Protein AF-A0A401PTW8-F1 (afdb_monomer_lite)

InterPro domains:
  IPR012461 Scaffolding anchor of CK1 domain [PF07894] (1-91)
  IPR050944 Family with sequence similarity 83 (FAM83) [PTHR16181] (1-91)

Organism: Scyliorhinus torazame (NCBI:txid75743)

Radius of gyration: 15.25 Å; chains: 1; bounding box: 41×21×43 Å

Structure (mmCIF, N/CA/C/O backbone):
data_AF-A0A401PTW8-F1
#
_entry.id   AF-A0A401PTW8-F1
#
loop_
_atom_site.group_PDB
_atom_site.id
_atom_site.type_symbol
_atom_site.label_atom_id
_atom_site.label_alt_id
_atom_site.label_comp_id
_atom_site.label_asym_id
_atom_site.label_entity_id
_atom_site.label_seq_id
_atom_site.pdbx_PDB_ins_code
_atom_site.Cartn_x
_atom_site.Cartn_y
_atom_site.Cartn_z
_atom_site.occupancy
_atom_site.B_iso_or_equiv
_atom_site.auth_seq_id
_atom_site.auth_comp_id
_atom_site.auth_asym_id
_atom_site.auth_atom_id
_atom_site.pdbx_PDB_model_num
ATOM 1 N N . MET A 1 1 ? 2.312 3.319 -12.611 1.00 59.72 1 MET A N 1
ATOM 2 C CA . MET A 1 1 ? 1.194 3.604 -11.674 1.00 59.72 1 MET A CA 1
ATOM 3 C C . MET A 1 1 ? 1.410 5.015 -11.159 1.00 59.72 1 MET A C 1
ATOM 5 O O . MET A 1 1 ? 2.568 5.404 -11.075 1.00 59.72 1 MET A O 1
ATOM 9 N N . ASP A 1 2 ? 0.371 5.779 -10.824 1.00 70.12 2 ASP A N 1
ATOM 10 C CA . ASP A 1 2 ? 0.598 7.026 -10.077 1.00 70.12 2 ASP A CA 1
ATOM 11 C C . ASP A 1 2 ? 1.113 6.697 -8.664 1.00 70.12 2 ASP A C 1
ATOM 13 O O . ASP A 1 2 ? 0.994 5.561 -8.189 1.00 70.12 2 ASP A O 1
ATOM 17 N N . GLU A 1 3 ? 1.754 7.662 -8.015 1.00 86.75 3 GLU A N 1
ATOM 18 C CA . GLU A 1 3 ? 2.297 7.499 -6.669 1.00 86.75 3 GLU A CA 1
ATOM 19 C C . GLU A 1 3 ? 1.143 7.362 -5.660 1.00 86.75 3 GLU A C 1
ATOM 21 O O . GLU A 1 3 ? 0.272 8.225 -5.590 1.00 86.75 3 GLU A O 1
ATOM 26 N N . PHE A 1 4 ? 1.110 6.291 -4.856 1.00 91.56 4 PHE A N 1
ATOM 27 C CA . PHE A 1 4 ? 0.142 6.199 -3.756 1.00 91.56 4 PHE A CA 1
ATOM 28 C C . PHE A 1 4 ? 0.635 7.056 -2.582 1.00 91.56 4 PHE A C 1
ATOM 30 O O . PHE A 1 4 ? 1.355 6.577 -1.704 1.00 91.56 4 PHE A O 1
ATOM 37 N N . THR A 1 5 ? 0.253 8.333 -2.604 1.00 94.12 5 THR A N 1
ATOM 38 C CA . THR A 1 5 ? 0.670 9.364 -1.636 1.00 94.12 5 THR A CA 1
ATOM 39 C C . THR A 1 5 ? -0.494 10.137 -1.008 1.00 94.12 5 THR A C 1
ATOM 41 O O . THR A 1 5 ? -0.258 11.018 -0.180 1.00 94.12 5 THR A O 1
ATOM 44 N N . ASP A 1 6 ? -1.742 9.808 -1.359 1.00 94.19 6 ASP A N 1
ATOM 45 C CA . ASP A 1 6 ? -2.929 10.389 -0.726 1.00 94.19 6 ASP A CA 1
ATOM 46 C C . ASP A 1 6 ? -3.104 9.842 0.698 1.00 94.19 6 ASP A C 1
ATOM 48 O O . ASP A 1 6 ? -3.453 8.674 0.909 1.00 94.19 6 ASP A O 1
ATOM 52 N N . GLN A 1 7 ? -2.855 10.714 1.676 1.00 94.38 7 GLN A N 1
ATOM 53 C CA . GLN A 1 7 ? -2.965 10.392 3.095 1.00 94.38 7 GLN A CA 1
ATOM 54 C C . GLN A 1 7 ? -4.399 10.054 3.500 1.00 94.38 7 GLN A C 1
ATOM 56 O O . GLN A 1 7 ? -4.579 9.117 4.270 1.00 94.38 7 GLN A O 1
ATOM 61 N N . ASN A 1 8 ? -5.413 10.728 2.946 1.00 94.69 8 ASN A N 1
ATOM 62 C CA . ASN A 1 8 ? -6.807 10.505 3.338 1.00 94.69 8 ASN A CA 1
ATOM 63 C C . ASN A 1 8 ? -7.265 9.100 2.930 1.00 94.69 8 ASN A C 1
ATOM 65 O O . ASN A 1 8 ? -7.854 8.375 3.728 1.00 94.69 8 ASN A O 1
ATOM 69 N N . ILE A 1 9 ? -6.913 8.670 1.711 1.00 94.44 9 ILE A N 1
ATOM 70 C CA . ILE A 1 9 ? -7.215 7.308 1.244 1.00 94.44 9 ILE A CA 1
ATOM 71 C C . ILE A 1 9 ? -6.531 6.275 2.148 1.00 94.44 9 ILE A C 1
ATOM 73 O O . ILE A 1 9 ? -7.117 5.246 2.488 1.00 94.44 9 ILE A O 1
ATOM 77 N N . PHE A 1 10 ? -5.282 6.521 2.546 1.00 95.38 10 PHE A N 1
ATOM 78 C CA . PHE A 1 10 ? -4.564 5.593 3.413 1.00 95.38 10 PHE A CA 1
ATOM 79 C C . PHE A 1 10 ? -5.110 5.573 4.852 1.00 95.38 10 PHE A C 1
ATOM 81 O O . PHE A 1 10 ? -5.165 4.506 5.472 1.00 95.38 10 PHE A O 1
ATOM 88 N N . GLU A 1 11 ? -5.572 6.708 5.376 1.00 94.69 11 GLU A N 1
ATOM 89 C CA . GLU A 1 11 ? -6.279 6.792 6.660 1.00 94.69 11 GLU A CA 1
ATOM 90 C C . GLU A 1 11 ? -7.569 5.970 6.638 1.00 94.69 11 GLU A C 1
ATOM 92 O O . GLU A 1 11 ? -7.760 5.132 7.518 1.00 94.69 11 GLU A O 1
ATOM 97 N N . ASP A 1 12 ? -8.386 6.086 5.589 1.00 95.19 12 ASP A N 1
ATOM 98 C CA . ASP A 1 12 ? -9.613 5.292 5.446 1.00 95.19 12 ASP A CA 1
ATOM 99 C C . ASP A 1 12 ? -9.323 3.778 5.443 1.00 95.19 12 ASP A C 1
ATOM 101 O O . ASP A 1 12 ? -10.014 2.985 6.097 1.00 95.19 12 ASP A O 1
ATOM 105 N N . LEU A 1 13 ? -8.263 3.354 4.742 1.00 95.62 13 LEU A N 1
ATOM 106 C CA . LEU A 1 13 ? -7.842 1.949 4.698 1.00 95.62 13 LEU A CA 1
ATOM 107 C C . LEU A 1 13 ? -7.325 1.450 6.052 1.00 95.62 13 LEU A C 1
ATOM 109 O O . LEU A 1 13 ? -7.647 0.333 6.470 1.00 95.62 13 LEU A O 1
ATOM 113 N N . THR A 1 14 ? -6.516 2.250 6.745 1.00 94.94 14 THR A N 1
ATOM 114 C CA . THR A 1 14 ? -5.986 1.882 8.065 1.00 94.94 14 THR A CA 1
ATOM 115 C C . THR A 1 14 ? -7.074 1.912 9.136 1.00 94.94 14 THR A C 1
ATOM 117 O O . THR A 1 14 ? -7.081 1.046 10.013 1.00 94.94 14 THR A O 1
ATOM 120 N N . GLU A 1 15 ? -8.062 2.802 9.036 1.00 94.50 15 GLU A N 1
ATOM 121 C CA . GLU A 1 15 ? -9.244 2.792 9.895 1.00 94.50 15 GLU A CA 1
ATOM 122 C C . GLU A 1 15 ? -10.076 1.521 9.675 1.00 94.50 15 GLU A C 1
ATOM 124 O O . GLU A 1 15 ? -10.471 0.863 10.646 1.00 94.50 15 GLU A O 1
ATOM 129 N N . ALA A 1 16 ? -10.296 1.121 8.419 1.00 95.19 16 ALA A N 1
ATOM 130 C CA . ALA A 1 16 ? -10.966 -0.135 8.087 1.00 95.19 16 ALA A CA 1
ATOM 131 C C . ALA A 1 16 ? -10.217 -1.354 8.665 1.00 95.19 16 ALA A C 1
ATOM 133 O O . ALA A 1 16 ? -10.841 -2.237 9.269 1.00 95.19 16 ALA A O 1
ATOM 134 N N . CYS A 1 17 ? -8.884 -1.370 8.566 1.00 95.19 17 CYS A N 1
ATOM 135 C CA . CYS A 1 17 ? -8.034 -2.395 9.179 1.00 95.19 17 CYS A CA 1
ATO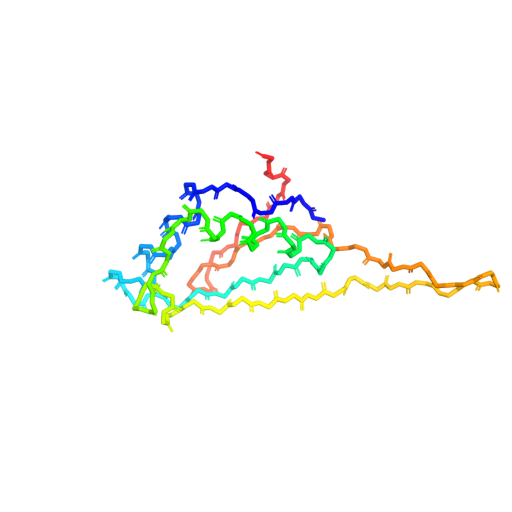M 136 C C . CYS A 1 17 ? -8.168 -2.417 10.705 1.00 95.19 17 CYS A C 1
ATOM 138 O O . CYS A 1 17 ? -8.355 -3.475 11.304 1.00 95.19 17 CYS A O 1
ATOM 140 N N . TYR A 1 18 ? -8.065 -1.255 11.348 1.00 94.38 18 TYR A N 1
ATOM 141 C CA . TYR A 1 18 ? -7.959 -1.152 12.798 1.00 94.38 18 TYR A CA 1
ATOM 142 C C . TYR A 1 18 ? -9.308 -1.321 13.502 1.00 94.38 18 TYR A C 1
ATOM 144 O O . TYR A 1 18 ? -9.446 -2.157 14.398 1.00 94.38 18 TYR A O 1
ATOM 152 N N . ARG A 1 19 ? -10.323 -0.550 13.093 1.00 95.06 19 ARG A N 1
ATOM 153 C CA . ARG A 1 19 ? -11.634 -0.523 13.761 1.00 95.06 19 ARG A CA 1
ATOM 154 C C . ARG A 1 19 ? -12.513 -1.700 13.363 1.00 95.06 19 ARG A C 1
ATOM 156 O O . ARG A 1 19 ? -13.221 -2.241 14.207 1.00 95.06 19 ARG A O 1
ATOM 163 N N . ARG A 1 20 ? -12.479 -2.091 12.085 1.00 95.12 20 ARG A N 1
ATOM 164 C CA . ARG A 1 20 ? -13.383 -3.112 11.522 1.00 95.12 20 ARG A CA 1
ATOM 165 C C . ARG A 1 20 ? -12.703 -4.459 11.287 1.00 95.12 20 ARG A C 1
ATOM 167 O O . ARG A 1 20 ? -13.396 -5.424 10.985 1.00 95.12 20 ARG A O 1
ATOM 174 N N . ARG A 1 21 ? -11.376 -4.546 11.465 1.00 94.81 21 ARG A N 1
ATOM 175 C CA . ARG A 1 21 ? -10.573 -5.761 11.221 1.00 94.81 21 ARG A CA 1
ATOM 176 C C . ARG A 1 21 ? -10.717 -6.288 9.792 1.00 94.81 21 ARG A C 1
ATOM 178 O O . ARG A 1 21 ? -10.646 -7.494 9.56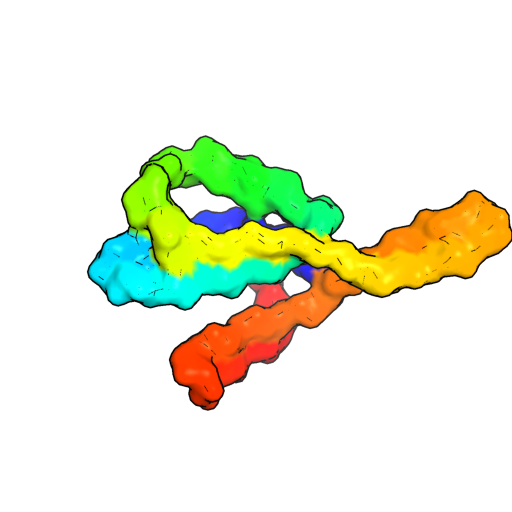8 1.00 94.81 21 ARG A O 1
ATOM 185 N N . ILE A 1 22 ? -10.925 -5.381 8.837 1.00 96.00 22 ILE A N 1
ATOM 186 C CA . ILE A 1 22 ? -11.002 -5.717 7.415 1.00 96.00 22 ILE A CA 1
ATOM 187 C C . ILE A 1 22 ? -9.573 -5.982 6.921 1.00 96.00 22 ILE A C 1
ATOM 189 O O . ILE A 1 22 ? -8.727 -5.096 7.053 1.00 96.00 22 ILE A O 1
ATOM 193 N N . PRO A 1 23 ? -9.265 -7.172 6.373 1.00 96.62 23 PRO A N 1
ATOM 194 C CA . PRO A 1 23 ? -7.965 -7.430 5.771 1.00 96.62 23 PRO A CA 1
ATOM 195 C C . PRO A 1 23 ? -7.793 -6.588 4.507 1.00 96.62 23 PRO A C 1
ATOM 197 O O . PRO A 1 23 ? -8.583 -6.706 3.572 1.00 96.62 23 PRO A O 1
ATOM 200 N N . VAL A 1 24 ? -6.746 -5.769 4.460 1.00 97.31 24 VAL A N 1
ATOM 201 C CA . VAL A 1 24 ? -6.425 -4.937 3.295 1.00 97.31 24 VAL A CA 1
ATOM 202 C C . VAL A 1 24 ? -5.115 -5.409 2.684 1.00 97.31 24 VAL A C 1
ATOM 204 O O . VAL A 1 24 ? -4.102 -5.571 3.373 1.00 97.31 24 VAL A O 1
ATOM 207 N N . TYR A 1 25 ? -5.134 -5.619 1.369 1.00 97.12 25 TYR A N 1
ATOM 208 C CA . TYR A 1 25 ? -3.966 -6.001 0.589 1.00 97.12 25 TYR A CA 1
ATOM 209 C C . TYR A 1 25 ? -3.671 -4.932 -0.459 1.00 97.12 25 TYR A C 1
ATOM 211 O O . TYR A 1 25 ? -4.515 -4.641 -1.303 1.00 97.12 25 TYR A O 1
ATOM 219 N N . ILE A 1 26 ? -2.474 -4.352 -0.408 1.00 95.50 26 ILE A N 1
ATOM 220 C CA . ILE A 1 26 ? -2.026 -3.311 -1.333 1.00 95.50 26 ILE A CA 1
ATOM 221 C C . ILE A 1 26 ? -0.885 -3.875 -2.176 1.00 95.50 26 ILE A C 1
ATOM 223 O O . ILE A 1 26 ? 0.103 -4.390 -1.645 1.00 95.50 26 ILE A O 1
ATOM 227 N N . ILE A 1 27 ? -1.022 -3.756 -3.494 1.00 94.12 27 ILE A N 1
ATOM 228 C CA . ILE A 1 27 ? 0.013 -4.104 -4.466 1.00 94.12 27 ILE A CA 1
ATOM 229 C C . ILE A 1 27 ? 0.464 -2.815 -5.144 1.00 94.12 27 ILE A C 1
ATOM 231 O O . ILE A 1 27 ? -0.338 -2.140 -5.784 1.00 94.12 27 ILE A O 1
ATOM 235 N N . LEU A 1 28 ? 1.741 -2.480 -4.982 1.00 93.31 28 LEU A N 1
ATOM 236 C CA . LEU A 1 28 ? 2.347 -1.268 -5.522 1.00 93.31 28 LEU A CA 1
ATOM 237 C C . LEU A 1 28 ? 3.358 -1.595 -6.612 1.00 93.31 28 LEU A C 1
ATOM 239 O O . LEU A 1 28 ? 3.988 -2.655 -6.608 1.00 93.31 28 LEU A O 1
ATOM 243 N N . ASP A 1 29 ? 3.564 -0.634 -7.503 1.00 91.12 29 ASP A N 1
ATOM 244 C CA . ASP A 1 29 ? 4.725 -0.646 -8.378 1.00 91.12 29 ASP A CA 1
ATOM 245 C C . ASP A 1 29 ? 6.010 -0.422 -7.569 1.00 91.12 29 ASP A C 1
ATOM 247 O O . ASP A 1 29 ? 6.091 0.471 -6.720 1.00 91.12 29 ASP A O 1
ATOM 251 N N . GLU A 1 30 ? 7.023 -1.250 -7.816 1.00 90.19 30 GLU A N 1
ATOM 252 C CA . GLU A 1 30 ? 8.299 -1.178 -7.104 1.00 90.19 30 GLU A CA 1
ATOM 253 C C . GLU A 1 30 ? 9.012 0.171 -7.293 1.00 90.19 30 GLU A C 1
ATOM 255 O O . GLU A 1 30 ? 9.644 0.652 -6.352 1.00 90.19 30 GLU A O 1
ATOM 260 N N . GLY A 1 31 ? 8.881 0.815 -8.459 1.00 88.38 31 GLY A N 1
ATOM 261 C CA . GLY A 1 31 ? 9.460 2.136 -8.722 1.00 88.38 31 GLY A CA 1
ATOM 262 C C . GLY A 1 31 ? 8.882 3.239 -7.830 1.00 88.38 31 GLY A C 1
ATOM 263 O O . GLY A 1 31 ? 9.579 4.201 -7.498 1.00 88.38 31 GLY A O 1
ATOM 264 N N . ASN A 1 32 ? 7.648 3.052 -7.356 1.00 88.75 32 ASN A N 1
ATOM 265 C CA . ASN A 1 32 ? 6.911 4.046 -6.576 1.00 88.75 32 ASN A CA 1
ATOM 266 C C . ASN A 1 32 ? 6.858 3.750 -5.072 1.00 88.75 32 ASN A C 1
ATOM 268 O O . ASN A 1 32 ? 6.351 4.567 -4.301 1.00 88.75 32 ASN A O 1
ATOM 272 N N . LEU A 1 33 ? 7.403 2.614 -4.624 1.00 92.12 33 LEU A N 1
ATOM 273 C CA . LEU A 1 33 ? 7.340 2.192 -3.221 1.00 92.12 33 LEU A CA 1
ATOM 274 C C . LEU A 1 33 ? 7.951 3.228 -2.262 1.00 92.12 33 LEU A C 1
ATOM 276 O O . LEU A 1 33 ? 7.464 3.406 -1.145 1.00 92.12 33 LEU A O 1
ATOM 280 N N . LYS A 1 34 ? 9.003 3.933 -2.695 1.00 94.25 34 LYS A N 1
ATOM 281 C CA . LYS A 1 34 ? 9.687 4.942 -1.872 1.00 94.25 34 LYS A CA 1
ATOM 282 C C . LYS A 1 34 ? 8.740 6.054 -1.401 1.00 94.25 34 LYS A C 1
ATOM 284 O O . LYS A 1 34 ? 8.778 6.407 -0.227 1.00 94.25 34 LYS A O 1
ATOM 289 N N . TYR A 1 35 ? 7.849 6.531 -2.270 1.00 94.25 35 TYR A N 1
ATOM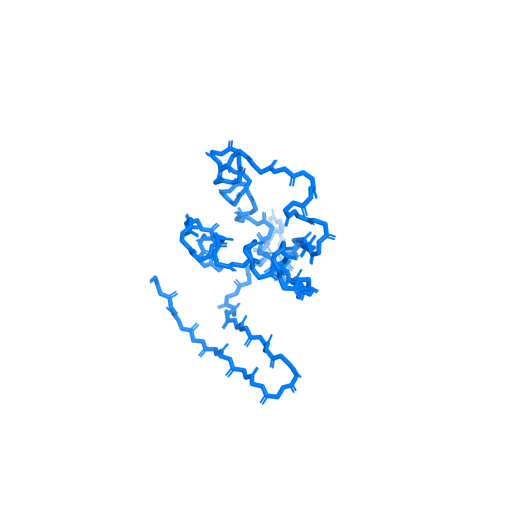 290 C CA . TYR A 1 35 ? 6.930 7.631 -1.968 1.00 94.25 35 TYR A CA 1
ATOM 291 C C . TYR A 1 35 ? 5.859 7.209 -0.960 1.00 94.25 35 TYR A C 1
ATOM 293 O O . TYR A 1 35 ? 5.576 7.926 -0.000 1.00 94.25 35 TYR A O 1
ATOM 301 N N . PHE A 1 36 ? 5.337 5.991 -1.113 1.00 94.88 36 PHE A N 1
ATOM 302 C CA . PHE A 1 36 ? 4.413 5.397 -0.150 1.00 94.88 36 PHE A CA 1
ATOM 303 C C . PHE A 1 36 ? 5.046 5.272 1.247 1.00 94.88 36 PHE A C 1
ATOM 305 O O . PHE A 1 36 ? 4.424 5.607 2.256 1.00 94.88 36 PHE A O 1
ATOM 312 N N . LEU A 1 37 ? 6.307 4.833 1.326 1.00 94.00 37 LEU A N 1
ATOM 313 C CA . LEU A 1 37 ? 7.019 4.722 2.603 1.00 94.00 37 LEU A CA 1
ATOM 314 C C . LEU A 1 37 ? 7.294 6.090 3.240 1.00 94.00 37 LEU A C 1
ATOM 316 O O . LEU A 1 37 ? 7.227 6.215 4.462 1.00 94.00 37 LEU A O 1
ATOM 320 N N . GLU A 1 38 ? 7.596 7.116 2.445 1.00 95.06 38 GLU A N 1
ATOM 321 C CA . GLU A 1 38 ? 7.733 8.492 2.937 1.00 95.06 38 GLU A CA 1
ATOM 322 C C . GLU A 1 38 ? 6.422 9.037 3.503 1.00 95.06 38 GLU A C 1
ATOM 324 O O . GLU A 1 38 ? 6.439 9.674 4.556 1.00 95.06 38 GLU A O 1
ATOM 329 N N . MET A 1 39 ? 5.293 8.753 2.851 1.00 95.44 39 MET A N 1
ATOM 330 C CA . MET A 1 39 ? 3.968 9.067 3.380 1.00 95.44 39 MET A CA 1
ATOM 331 C C . MET A 1 39 ? 3.734 8.350 4.717 1.00 95.44 39 MET A C 1
ATOM 333 O O . MET A 1 39 ? 3.437 9.008 5.710 1.00 95.44 39 MET A O 1
ATOM 337 N N . CYS A 1 40 ? 3.966 7.034 4.784 1.00 93.81 40 CYS A N 1
ATOM 338 C CA . CYS A 1 40 ? 3.780 6.244 6.008 1.00 93.81 40 CYS A CA 1
ATOM 339 C C . CYS A 1 40 ? 4.607 6.771 7.190 1.00 93.81 40 CYS A C 1
ATOM 341 O O . CYS A 1 40 ? 4.116 6.821 8.316 1.00 93.81 40 CYS A O 1
ATOM 343 N N . LYS A 1 41 ? 5.854 7.197 6.943 1.00 92.75 41 LYS A N 1
ATOM 344 C CA . LYS A 1 41 ? 6.725 7.784 7.977 1.00 92.75 41 LYS A CA 1
ATOM 345 C C . LYS A 1 41 ? 6.142 9.0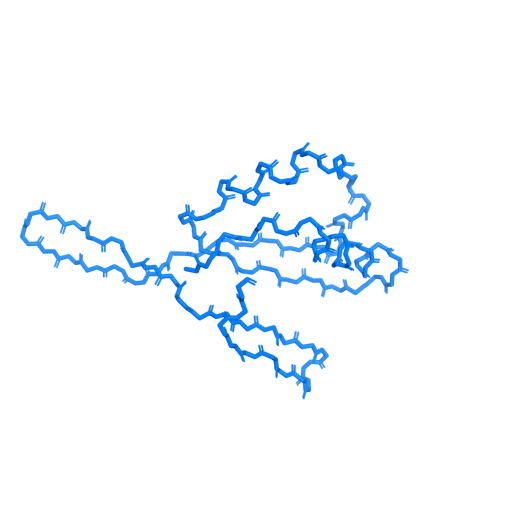58 8.593 1.00 92.75 41 LYS A C 1
ATOM 347 O O . LYS A 1 41 ? 6.426 9.335 9.752 1.00 92.75 41 LYS A O 1
ATOM 352 N N . LYS A 1 42 ? 5.349 9.822 7.837 1.00 93.69 42 LYS A N 1
ATOM 353 C CA . LYS A 1 42 ? 4.705 11.058 8.309 1.00 93.69 42 LYS A CA 1
ATOM 354 C C . LYS A 1 42 ? 3.421 10.803 9.107 1.00 93.69 42 LYS A C 1
ATOM 356 O O . LYS A 1 42 ? 2.960 11.716 9.773 1.00 93.69 42 LYS A O 1
ATOM 361 N N . MET A 1 43 ? 2.849 9.599 9.032 1.00 91.06 43 MET A N 1
ATOM 362 C CA . MET A 1 43 ? 1.516 9.280 9.570 1.00 91.06 43 MET A CA 1
ATOM 363 C C . MET A 1 43 ? 1.535 8.592 10.946 1.00 91.06 43 MET A C 1
ATOM 365 O O . MET A 1 43 ? 0.501 8.105 11.386 1.00 91.06 43 MET A O 1
ATOM 369 N N . GLU A 1 44 ? 2.694 8.513 11.613 1.00 87.75 44 GLU A N 1
ATOM 370 C CA . GLU A 1 44 ? 2.842 7.960 12.978 1.00 87.75 44 GLU A CA 1
ATOM 371 C C . GLU A 1 44 ? 2.115 6.611 13.202 1.00 87.75 44 GLU A C 1
ATOM 373 O O . GLU A 1 44 ? 1.453 6.376 14.214 1.00 87.75 44 GLU A O 1
ATOM 378 N N . LEU A 1 45 ? 2.233 5.694 12.236 1.00 90.44 45 LEU A N 1
ATOM 379 C CA . LEU A 1 45 ? 1.508 4.421 12.242 1.00 90.44 45 LEU A CA 1
ATOM 380 C C . LEU A 1 45 ? 1.940 3.513 13.405 1.00 90.44 45 LEU A C 1
ATOM 382 O O . LEU A 1 45 ? 3.126 3.242 13.596 1.00 90.44 45 LEU A O 1
ATOM 386 N N . SER A 1 46 ? 0.964 2.955 14.127 1.00 90.81 46 SER A N 1
ATOM 387 C CA . SER A 1 46 ? 1.207 1.931 15.152 1.00 90.81 46 SER A CA 1
ATOM 388 C C . SER A 1 46 ? 1.070 0.509 14.599 1.00 90.81 46 SER A C 1
ATOM 390 O O . SER A 1 46 ? 0.323 0.260 13.651 1.00 90.81 46 SER A O 1
ATOM 392 N N . GLU A 1 47 ? 1.728 -0.466 15.235 1.00 89.19 47 GLU A N 1
ATOM 393 C CA . GLU A 1 47 ? 1.640 -1.885 14.846 1.00 89.19 47 GLU A CA 1
ATOM 394 C C . GLU A 1 47 ? 0.191 -2.408 14.849 1.00 89.19 47 GLU A C 1
ATOM 396 O O . GLU A 1 47 ? -0.206 -3.197 13.991 1.00 89.19 47 GLU A O 1
ATOM 401 N N . LEU A 1 48 ? -0.631 -1.932 15.790 1.00 90.00 48 LEU A N 1
ATOM 402 C CA . LEU A 1 48 ? -2.042 -2.306 15.883 1.00 90.00 48 LEU A CA 1
ATOM 403 C C . LEU A 1 48 ? -2.853 -1.815 14.679 1.00 90.00 48 LEU A C 1
ATOM 405 O O . LEU A 1 48 ? -3.725 -2.547 14.210 1.00 90.00 48 LEU A O 1
ATOM 409 N N . MET A 1 49 ? -2.550 -0.621 14.160 1.00 89.38 49 MET A N 1
ATOM 410 C CA . MET A 1 49 ? -3.248 -0.043 13.006 1.00 89.38 49 MET A CA 1
ATOM 411 C C . MET A 1 49 ? -2.984 -0.829 11.720 1.00 89.38 49 MET A C 1
ATOM 413 O O . MET A 1 49 ? -3.876 -0.978 10.889 1.00 89.38 49 MET A O 1
ATOM 417 N N . VAL A 1 50 ? -1.778 -1.385 11.576 1.00 92.44 50 VAL A N 1
ATOM 418 C CA . VAL A 1 50 ? -1.352 -2.098 10.360 1.00 92.44 50 VAL A CA 1
ATOM 419 C C . VAL A 1 50 ? -1.414 -3.622 10.485 1.00 92.44 50 VAL A C 1
ATOM 421 O O . VAL A 1 50 ? -1.031 -4.331 9.559 1.00 92.44 50 VAL A O 1
ATOM 424 N N . ARG A 1 51 ? -1.932 -4.166 11.594 1.00 94.69 51 ARG A N 1
ATOM 425 C CA . ARG A 1 51 ? -2.005 -5.623 11.826 1.00 94.69 51 ARG A CA 1
ATOM 426 C C . ARG A 1 51 ? -2.766 -6.378 10.728 1.00 94.69 51 ARG A C 1
ATOM 428 O O . ARG A 1 51 ? -2.399 -7.506 10.400 1.00 94.69 51 ARG A O 1
ATOM 435 N N . TYR A 1 52 ? -3.809 -5.761 10.176 1.00 96.25 52 TYR A N 1
ATOM 436 C CA . TYR A 1 52 ? -4.632 -6.311 9.089 1.00 96.25 52 TYR A CA 1
ATOM 437 C C . TYR A 1 52 ? -4.240 -5.780 7.702 1.00 96.25 52 TYR A C 1
ATOM 439 O O . TYR A 1 52 ? -4.903 -6.096 6.717 1.00 96.25 52 TYR A O 1
ATOM 447 N N . LEU A 1 53 ? -3.142 -5.024 7.613 1.00 96.12 53 LEU A N 1
ATOM 448 C CA . LEU A 1 53 ? -2.632 -4.451 6.377 1.00 96.12 53 LEU A CA 1
ATOM 449 C C . LEU A 1 53 ? -1.439 -5.261 5.863 1.00 96.12 53 LEU A C 1
ATOM 451 O O . LEU A 1 53 ? -0.481 -5.541 6.588 1.00 96.12 53 LEU A O 1
ATOM 455 N N . ARG A 1 54 ? -1.461 -5.611 4.578 1.00 96.50 54 ARG A N 1
ATOM 456 C CA . ARG A 1 54 ? -0.321 -6.208 3.878 1.00 96.50 54 ARG A CA 1
ATOM 457 C C . ARG A 1 54 ? -0.020 -5.406 2.627 1.00 96.50 54 ARG A C 1
ATOM 459 O O . ARG A 1 54 ? -0.883 -5.234 1.777 1.00 96.50 54 ARG A O 1
ATOM 466 N N . VAL A 1 55 ? 1.224 -4.958 2.509 1.00 95.19 55 VAL A N 1
ATOM 467 C CA . VAL A 1 55 ? 1.708 -4.223 1.338 1.00 95.19 55 VAL A CA 1
ATOM 468 C C . VAL A 1 55 ? 2.791 -5.050 0.661 1.00 95.19 55 VAL A C 1
ATOM 470 O O . VAL A 1 55 ? 3.706 -5.545 1.323 1.00 95.19 55 VAL A O 1
ATOM 473 N N . ARG A 1 56 ? 2.681 -5.226 -0.654 1.00 95.19 56 ARG A N 1
ATOM 474 C CA . ARG A 1 56 ? 3.713 -5.828 -1.503 1.00 95.19 56 ARG A CA 1
ATOM 475 C C . ARG A 1 56 ? 4.021 -4.906 -2.668 1.00 95.19 56 ARG A C 1
ATOM 477 O O . ARG A 1 56 ? 3.145 -4.192 -3.145 1.00 95.19 56 ARG A O 1
ATOM 484 N N . SER A 1 57 ? 5.255 -4.972 -3.143 1.00 92.62 57 SER A N 1
ATOM 485 C CA . SER A 1 57 ? 5.661 -4.370 -4.405 1.00 92.62 57 SER A CA 1
ATOM 486 C C . SER A 1 57 ? 5.879 -5.444 -5.461 1.00 92.62 57 SER A C 1
ATOM 488 O O . SER A 1 57 ? 6.303 -6.560 -5.154 1.00 92.62 57 SER A O 1
ATOM 490 N N . ILE A 1 58 ? 5.592 -5.092 -6.707 1.00 91.88 58 ILE A N 1
ATOM 491 C CA . ILE A 1 58 ? 5.887 -5.897 -7.889 1.00 91.88 58 ILE A CA 1
ATOM 492 C C . ILE A 1 58 ? 6.507 -5.002 -8.962 1.00 91.88 58 ILE A C 1
ATOM 494 O O . ILE A 1 58 ? 6.227 -3.807 -9.034 1.00 91.88 58 ILE A O 1
ATOM 498 N N . ALA A 1 59 ? 7.374 -5.587 -9.779 1.00 88.75 59 ALA A N 1
ATOM 499 C CA . ALA A 1 59 ? 7.903 -4.945 -10.972 1.00 88.75 59 ALA A CA 1
ATOM 500 C C . ALA A 1 59 ? 7.013 -5.277 -12.173 1.00 88.75 59 ALA A C 1
ATOM 502 O O . ALA A 1 59 ? 6.512 -6.401 -12.280 1.00 88.75 59 ALA A O 1
ATOM 503 N N . GLY A 1 60 ? 6.852 -4.331 -13.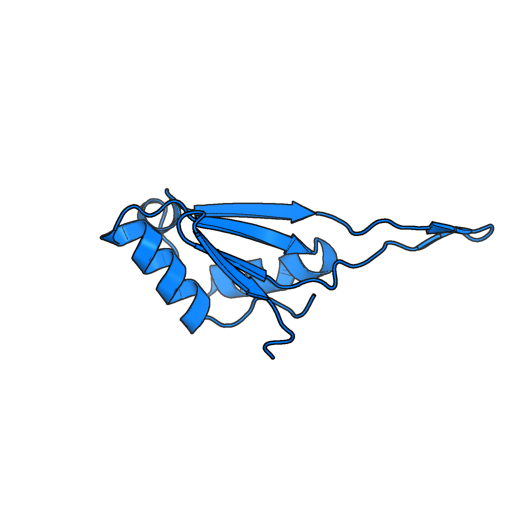098 1.00 87.19 60 GLY A N 1
ATOM 504 C CA . GLY A 1 60 ? 6.318 -4.648 -14.415 1.00 87.19 60 GLY A CA 1
ATOM 505 C C . GLY A 1 60 ? 7.284 -5.529 -15.215 1.00 87.19 60 GLY A C 1
ATOM 506 O O . GLY A 1 60 ? 8.467 -5.675 -14.890 1.00 87.19 60 GLY A O 1
ATOM 507 N N . ILE A 1 61 ? 6.767 -6.130 -16.284 1.00 89.25 61 ILE A N 1
ATOM 508 C CA . ILE A 1 61 ? 7.564 -6.966 -17.185 1.00 89.25 61 ILE A CA 1
ATOM 509 C C . ILE A 1 61 ? 8.512 -6.060 -17.967 1.00 89.25 61 ILE A C 1
ATOM 511 O O . ILE A 1 61 ? 8.064 -5.207 -18.731 1.00 89.25 61 ILE A O 1
ATOM 515 N N . GLY A 1 62 ? 9.816 -6.236 -17.764 1.00 91.19 62 GLY A N 1
ATOM 516 C CA . GLY A 1 62 ? 10.829 -5.525 -18.531 1.00 91.19 62 GLY A CA 1
ATOM 517 C C . GLY A 1 62 ? 11.239 -6.239 -19.812 1.00 91.19 62 GLY A C 1
ATOM 518 O O . GLY A 1 62 ? 10.865 -7.383 -20.073 1.00 91.19 62 GLY A O 1
ATOM 519 N N . LEU A 1 63 ? 12.037 -5.539 -20.607 1.00 93.69 63 LEU A N 1
ATOM 520 C CA . LEU A 1 63 ? 12.528 -5.981 -21.903 1.00 93.69 63 LEU A CA 1
ATOM 521 C C . LEU A 1 63 ? 14.052 -5.881 -21.942 1.00 93.69 63 LEU A C 1
ATOM 523 O O . LEU A 1 63 ? 14.637 -4.871 -21.546 1.00 93.69 63 LEU A O 1
ATOM 527 N N . TYR A 1 64 ? 14.685 -6.941 -22.438 1.00 93.81 64 TYR A N 1
ATOM 528 C CA . TYR A 1 64 ? 16.112 -6.948 -22.740 1.00 93.81 64 TYR A CA 1
ATOM 529 C C . TYR A 1 64 ? 16.352 -6.425 -24.155 1.00 93.81 64 TYR A C 1
ATOM 531 O O . TYR A 1 64 ? 15.681 -6.832 -25.102 1.00 93.81 64 TYR A O 1
ATOM 539 N N . PHE A 1 65 ? 17.353 -5.565 -24.288 1.00 91.50 65 PHE A N 1
ATOM 540 C CA . PHE A 1 65 ? 17.882 -5.045 -25.541 1.00 91.50 65 PHE A CA 1
ATOM 541 C C . PHE A 1 65 ? 19.404 -5.237 -25.555 1.00 91.50 65 PHE A C 1
ATOM 543 O O . PHE A 1 65 ? 20.012 -5.449 -24.506 1.00 91.50 65 PHE A O 1
ATOM 550 N N . GLU A 1 66 ? 20.038 -5.116 -26.725 1.00 91.81 66 GLU A N 1
ATOM 551 C CA . GLU A 1 66 ? 21.505 -5.197 -26.840 1.00 91.81 66 GLU A CA 1
ATOM 552 C C . GLU A 1 66 ? 22.270 -4.304 -25.837 1.00 91.81 66 GLU A C 1
ATOM 554 O O . GLU A 1 66 ? 23.227 -4.798 -25.241 1.00 91.81 66 GLU A O 1
ATOM 559 N N . PRO A 1 67 ? 21.869 -3.041 -25.566 1.00 93.06 67 PRO A N 1
ATOM 560 C CA . PRO A 1 67 ? 22.571 -2.202 -24.595 1.00 93.06 67 PRO A CA 1
ATOM 561 C C . PRO A 1 67 ? 22.185 -2.448 -23.125 1.00 93.06 67 PRO A C 1
ATOM 563 O O . PRO A 1 67 ? 22.812 -1.855 -22.248 1.00 93.06 67 PRO A O 1
ATOM 566 N N . GLY A 1 68 ? 21.167 -3.261 -22.814 1.00 92.88 68 GLY A N 1
ATOM 567 C CA . GLY A 1 68 ? 20.768 -3.500 -21.423 1.00 92.88 68 GLY A CA 1
ATOM 568 C C . GLY A 1 68 ? 19.306 -3.889 -21.206 1.00 92.88 68 GLY A C 1
ATOM 569 O O . GLY A 1 68 ? 18.602 -4.315 -22.116 1.00 92.88 68 GLY A O 1
ATOM 570 N N . TYR A 1 69 ? 18.846 -3.750 -19.962 1.00 92.06 69 TYR A N 1
ATOM 571 C CA . TYR A 1 69 ? 17.494 -4.109 -19.531 1.00 92.06 69 TYR A CA 1
ATOM 572 C C . TYR A 1 69 ? 16.680 -2.863 -19.190 1.00 92.06 69 TYR A C 1
ATOM 574 O O . TYR A 1 69 ? 17.104 -2.042 -18.375 1.00 92.06 69 TYR A O 1
ATOM 582 N N . ILE A 1 70 ? 15.492 -2.749 -19.781 1.00 90.50 70 ILE A N 1
ATOM 583 C CA . ILE A 1 70 ? 14.508 -1.723 -19.441 1.00 90.50 70 ILE A CA 1
ATOM 584 C C . ILE A 1 70 ? 13.437 -2.377 -18.579 1.00 90.50 70 ILE A C 1
ATOM 586 O O . ILE A 1 70 ? 12.764 -3.309 -19.014 1.00 90.50 70 ILE A O 1
ATOM 590 N N . LYS A 1 71 ? 13.273 -1.884 -17.352 1.00 87.69 71 LYS A N 1
ATOM 591 C CA . LYS A 1 71 ? 12.227 -2.344 -16.437 1.00 87.69 71 LYS A CA 1
ATOM 592 C C . LYS A 1 71 ? 10.859 -1.852 -16.915 1.00 87.69 71 LYS A C 1
ATOM 594 O O . LYS A 1 71 ? 10.743 -0.711 -17.350 1.00 87.69 71 LYS A O 1
ATOM 599 N N . GLY A 1 72 ? 9.844 -2.710 -16.844 1.00 88.25 72 GLY A N 1
ATOM 600 C CA . GLY A 1 72 ? 8.466 -2.313 -17.116 1.00 88.25 72 GLY A CA 1
ATOM 601 C C . GLY A 1 72 ? 7.789 -1.728 -15.882 1.00 88.25 72 GLY A C 1
ATOM 602 O O . GLY A 1 72 ? 8.108 -2.114 -14.755 1.00 88.25 72 GLY A O 1
ATOM 603 N N . ASP A 1 73 ? 6.798 -0.877 -16.122 1.00 85.19 73 ASP A N 1
ATOM 604 C CA . ASP A 1 73 ? 5.964 -0.271 -15.084 1.00 85.19 73 ASP A CA 1
ATOM 605 C C . ASP A 1 73 ? 4.573 -0.911 -15.051 1.00 85.19 73 ASP A C 1
ATOM 607 O O . ASP A 1 73 ? 4.047 -1.389 -16.063 1.00 85.19 73 ASP A O 1
ATOM 611 N N . LEU A 1 74 ? 3.924 -0.872 -13.889 1.00 84.69 74 LEU A N 1
ATOM 612 C CA . LEU A 1 74 ? 2.533 -1.297 -13.740 1.00 84.69 74 LEU A CA 1
ATOM 613 C C . LEU A 1 74 ? 1.580 -0.124 -13.942 1.00 84.69 74 LEU A C 1
ATOM 615 O O . LEU A 1 74 ? 1.528 0.784 -13.121 1.00 84.69 74 LEU A O 1
ATOM 619 N N . ASN A 1 75 ? 0.780 -0.135 -15.008 1.00 81.62 75 ASN A N 1
ATOM 620 C CA . ASN A 1 75 ? -0.130 0.978 -15.327 1.00 81.62 75 ASN A CA 1
ATOM 621 C C . ASN A 1 75 ? -1.606 0.736 -14.994 1.00 81.62 75 ASN A C 1
ATOM 623 O O . ASN A 1 75 ? -2.428 1.630 -15.185 1.00 81.62 75 ASN A O 1
ATOM 627 N N . GLN A 1 76 ? -1.956 -0.435 -14.465 1.00 84.88 76 GLN A N 1
ATOM 628 C CA . GLN A 1 76 ? -3.330 -0.722 -14.060 1.00 84.88 76 GLN A CA 1
ATOM 629 C C . GLN A 1 76 ? -3.574 -0.319 -12.608 1.00 84.88 76 GLN A C 1
ATOM 631 O O . GLN A 1 76 ? -2.789 -0.651 -11.724 1.00 84.88 76 GLN A O 1
ATOM 636 N N . LYS A 1 77 ? -4.694 0.372 -12.375 1.00 90.44 77 LYS A N 1
ATOM 637 C CA . LYS A 1 77 ? -5.207 0.722 -11.049 1.00 90.44 77 LYS A CA 1
ATOM 638 C C . LYS A 1 77 ? -6.593 0.119 -10.894 1.00 90.4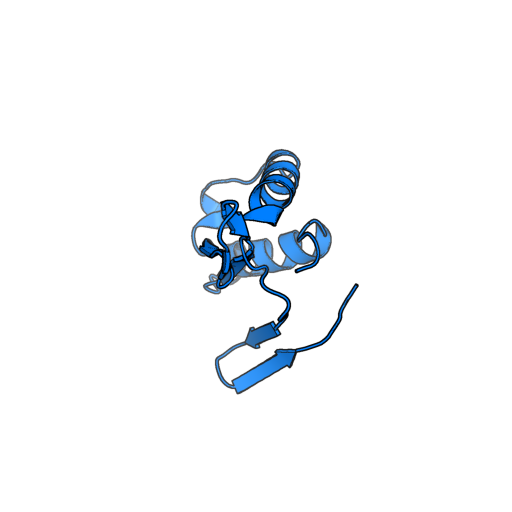4 77 LYS A C 1
ATOM 640 O O . LYS A 1 77 ? -7.481 0.351 -11.723 1.00 90.44 77 LYS A O 1
ATOM 645 N N . PHE A 1 78 ? -6.766 -0.671 -9.848 1.00 93.50 78 PHE A N 1
ATOM 646 C CA . PHE A 1 78 ? -8.057 -1.224 -9.491 1.00 93.50 78 PHE A CA 1
ATOM 647 C C . PHE A 1 78 ? -8.116 -1.545 -7.999 1.00 93.50 78 PHE A C 1
ATOM 649 O O . PHE A 1 78 ? -7.091 -1.711 -7.343 1.00 93.50 78 PHE A O 1
ATOM 656 N N . MET A 1 79 ? -9.332 -1.647 -7.483 1.00 95.31 79 MET A N 1
ATOM 657 C CA . MET A 1 79 ? -9.640 -2.078 -6.130 1.00 95.31 79 MET A CA 1
ATOM 658 C C . MET A 1 79 ? -10.757 -3.111 -6.201 1.00 95.31 79 MET A C 1
ATOM 660 O O . MET A 1 79 ? -11.744 -2.909 -6.907 1.00 95.31 79 MET A O 1
ATOM 664 N N . ILE A 1 80 ? -10.591 -4.211 -5.474 1.00 96.81 80 ILE A N 1
ATOM 665 C CA . ILE A 1 80 ? -11.598 -5.262 -5.337 1.00 96.81 80 ILE A CA 1
ATOM 666 C C . ILE A 1 80 ? -12.075 -5.239 -3.888 1.00 96.81 80 ILE A C 1
ATOM 668 O O . ILE A 1 80 ? -11.251 -5.279 -2.976 1.00 96.81 80 ILE A O 1
ATOM 672 N N . VAL A 1 81 ? -13.387 -5.162 -3.683 1.00 96.31 81 VAL A N 1
ATOM 673 C CA . VAL A 1 81 ? -14.021 -5.105 -2.358 1.00 96.31 81 VAL A CA 1
ATOM 674 C C . VAL A 1 81 ? -14.967 -6.291 -2.224 1.00 96.31 81 VAL A C 1
ATOM 676 O O . VAL A 1 81 ? -15.706 -6.588 -3.160 1.00 96.31 81 VAL A O 1
ATOM 679 N N . ASP A 1 82 ? -14.885 -7.000 -1.095 1.00 94.31 82 ASP A N 1
ATOM 680 C CA . ASP A 1 82 ? -15.705 -8.168 -0.714 1.00 94.31 82 ASP A CA 1
ATOM 681 C C . ASP A 1 82 ? -15.749 -9.339 -1.723 1.00 94.31 82 ASP A C 1
ATOM 683 O O . ASP A 1 82 ? -16.461 -10.320 -1.522 1.00 94.31 82 ASP A O 1
ATOM 687 N N . GLY A 1 83 ? -14.961 -9.270 -2.800 1.00 93.75 83 GLY A N 1
ATOM 688 C CA . GLY A 1 83 ? -14.978 -10.233 -3.902 1.00 93.75 83 GLY A CA 1
ATOM 689 C C . GLY A 1 83 ? -16.147 -10.065 -4.880 1.00 93.75 83 GLY A C 1
ATOM 690 O O . GLY A 1 83 ? -16.230 -10.834 -5.834 1.00 93.75 83 GLY A O 1
ATOM 691 N N . ASP A 1 84 ? -17.021 -9.073 -4.684 1.00 96.56 84 ASP A N 1
ATOM 692 C CA . ASP A 1 84 ? -18.217 -8.846 -5.507 1.00 96.56 84 ASP A CA 1
ATOM 693 C C . ASP A 1 84 ? -18.214 -7.497 -6.248 1.00 96.56 84 ASP A C 1
ATOM 695 O O . ASP A 1 84 ? -18.976 -7.310 -7.199 1.00 96.56 84 ASP A O 1
ATOM 699 N N . LYS A 1 85 ? -17.344 -6.559 -5.852 1.00 97.44 85 LYS A N 1
ATOM 700 C CA . LYS A 1 85 ? -17.242 -5.220 -6.444 1.00 97.44 85 LYS A CA 1
ATOM 701 C C . LYS A 1 85 ? -15.822 -4.938 -6.904 1.00 97.44 85 LYS A C 1
ATOM 703 O O . LYS A 1 85 ? -14.858 -5.189 -6.183 1.00 97.44 85 LYS A O 1
ATOM 708 N N . VAL A 1 86 ? -15.706 -4.351 -8.094 1.00 97.19 86 VAL A N 1
ATOM 709 C CA . VAL A 1 86 ? -14.432 -3.908 -8.663 1.00 97.19 86 VAL A CA 1
ATOM 710 C C . VAL A 1 86 ? -14.555 -2.458 -9.104 1.00 97.19 86 VAL A C 1
ATOM 712 O O . VAL A 1 86 ? -15.472 -2.097 -9.838 1.00 97.19 86 VAL A O 1
ATOM 715 N N . LEU A 1 87 ? -13.602 -1.637 -8.679 1.00 95.19 87 LEU A N 1
ATOM 716 C CA . LEU A 1 87 ? -13.382 -0.294 -9.196 1.00 95.19 87 LEU A CA 1
ATOM 717 C C . LEU A 1 87 ? -12.088 -0.315 -9.999 1.00 95.19 87 LEU A C 1
ATOM 719 O O . LEU A 1 87 ? -11.064 -0.751 -9.490 1.00 95.19 87 LEU A O 1
ATOM 723 N N . SER A 1 88 ? -12.115 0.151 -11.243 1.00 94.00 88 SER A N 1
ATOM 724 C CA . SER A 1 88 ? -10.916 0.323 -12.064 1.00 94.00 88 SER A CA 1
ATOM 725 C C . SER A 1 88 ? -11.031 1.612 -12.860 1.00 94.00 88 SER A C 1
ATOM 727 O O . SER A 1 88 ? -12.125 2.006 -13.260 1.00 94.00 88 SER A O 1
ATOM 729 N N . GLY A 1 89 ? -9.908 2.292 -13.063 1.00 91.12 89 GLY A N 1
ATOM 730 C CA . GLY A 1 89 ? -9.899 3.544 -13.799 1.00 91.12 89 GLY A CA 1
ATOM 731 C C . GLY A 1 89 ? -8.597 4.310 -13.654 1.00 91.12 89 GLY A C 1
ATOM 732 O O . GLY A 1 89 ? -7.580 3.802 -13.183 1.00 91.12 89 GLY A O 1
ATOM 733 N N . SER A 1 90 ? -8.642 5.571 -14.065 1.00 88.56 90 SER A N 1
ATOM 734 C CA . SER A 1 90 ? -7.485 6.458 -14.129 1.00 88.56 90 SER A CA 1
ATOM 735 C C . SER A 1 90 ? -7.469 7.504 -13.012 1.00 88.56 90 SER A C 1
ATOM 737 O O . SER A 1 90 ? -6.894 8.562 -13.239 1.00 88.56 90 SER A O 1
ATOM 739 N N . TYR A 1 91 ? -8.100 7.232 -11.858 1.00 84.81 91 TYR A N 1
ATOM 740 C CA . TYR A 1 91 ? -8.192 8.160 -10.715 1.00 84.81 91 TYR A CA 1
ATOM 741 C C . TYR A 1 91 ? -6.855 8.871 -10.477 1.00 84.81 91 TYR A C 1
ATOM 743 O O . TYR A 1 91 ? -5.834 8.187 -10.375 1.00 84.81 91 TYR A O 1
ATOM 751 N N . ARG A 1 92 ? -6.874 10.204 -10.489 1.00 67.56 92 ARG A N 1
ATOM 752 C CA . ARG A 1 92 ? -5.702 11.071 -10.351 1.00 67.56 92 ARG A CA 1
ATOM 753 C C . ARG A 1 92 ? -5.706 11.716 -8.984 1.00 67.56 92 ARG A C 1
ATOM 755 O O . ARG A 1 92 ? -6.811 12.137 -8.579 1.00 67.56 92 ARG A O 1
#

Foldseek 3Di:
DPAPQDLVVVVVVLCCCQVVVAQEEAEAAPVRVVNVVVNVVVVPDDCNSCVSYHYDYDWADWDADPVGIDTDTDDWDWDDDPNPDIDTDDDD

Secondary structure (DSSP, 8-state):
------HHHHHHHHHHHHHH---EEEEEEGGGHHHHHHHHHHTT--HHHHTTEEEEEEPEEEEEETTEEEEE-----EEEETTTEEEES---

pLDDT: mean 91.84, std 5.86, range [59.72, 97.44]

Sequence (92 aa):
MDEFTDQNIFEDLTEACYRRRIPVYIILDEGNLKYFLEMCKKMELSELMVRYLRVRSIAGIGLYFEPGYIKGDLNQKFMIVDGDKVLSGSYR